Protein AF-A0A9P0JYY7-F1 (afdb_monomer)

Mean predicted aligned error: 5.63 Å

Organism: Acanthoscelides obtectus (NCBI:txid200917)

Foldseek 3Di:
DALVVLL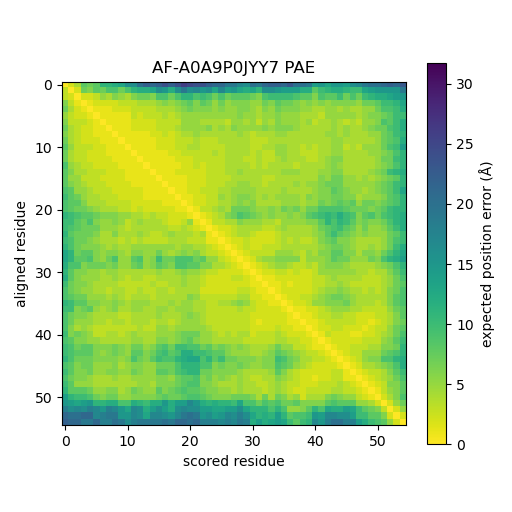VVVQVVVCVVLVVVVWDWDDDDQWIATNQWIWGQDRVVSDIDTPDHPD

Secondary structure (DSSP, 8-state):
--HHHHHHHHHHHHHHHHHHTT--EEEETTEEEETTEEEEEETTTTEEEEEEE--

Nearest PDB structures (foldseek):
  8ien-assembly1_P  TM=7.048E-01  e=1.867E+00  Homo sapiens
  8pjy-assembly1_A  TM=5.084E-01  e=1.004E+00  synthetic construct
  8ejr-assembly2_B  TM=5.282E-01  e=2.635E+00  Homo sapiens
  1zgk-assembly1_A  TM=5.475E-01  e=3.718E+00  Homo sapiens
  3wpx-assembly1_B  TM=4.350E-01  e=4.267E+00  Vibrio alginolyticus

Structure (mmCIF, N/CA/C/O backbone):
data_AF-A0A9P0JYY7-F1
#
_entry.id   AF-A0A9P0JYY7-F1
#
loop_
_atom_site.group_PDB
_atom_site.id
_atom_site.type_symbol
_atom_site.label_atom_id
_atom_site.label_alt_id
_atom_site.label_comp_id
_atom_site.label_asym_id
_atom_site.label_entity_id
_atom_site.label_seq_id
_atom_site.pdbx_PDB_ins_code
_atom_site.Cartn_x
_atom_site.Cartn_y
_atom_site.Cartn_z
_atom_site.occupancy
_atom_site.B_iso_or_equiv
_atom_site.auth_seq_id
_atom_site.auth_comp_id
_atom_site.auth_asym_id
_atom_site.auth_atom_id
_atom_site.pdbx_PDB_model_num
ATOM 1 N N . MET A 1 1 ? 5.014 -9.419 -18.675 1.00 52.28 1 MET A N 1
ATOM 2 C CA . MET A 1 1 ? 4.031 -9.014 -17.641 1.00 52.28 1 MET A CA 1
ATOM 3 C C . MET A 1 1 ? 4.617 -7.839 -16.877 1.00 52.28 1 MET A C 1
ATOM 5 O O . MET A 1 1 ? 5.708 -7.975 -16.349 1.00 52.28 1 MET A O 1
ATOM 9 N N . GLY A 1 2 ? 3.992 -6.661 -16.946 1.00 68.56 2 GLY A N 1
ATOM 10 C CA . GLY A 1 2 ? 4.626 -5.399 -16.542 1.00 68.56 2 GLY A CA 1
ATOM 11 C C . GLY A 1 2 ? 4.495 -5.062 -15.053 1.00 68.56 2 GLY A C 1
ATOM 12 O O . GLY A 1 2 ? 3.471 -5.352 -14.436 1.00 68.56 2 GLY A O 1
ATOM 13 N N . SER A 1 3 ? 5.502 -4.356 -14.525 1.00 69.88 3 SER A N 1
ATOM 14 C CA . SER A 1 3 ? 5.592 -3.809 -13.154 1.00 69.88 3 SER A CA 1
ATOM 15 C C . SER A 1 3 ? 4.310 -3.104 -12.667 1.00 69.88 3 SER A C 1
ATOM 17 O O . SER A 1 3 ? 3.957 -3.156 -11.490 1.00 69.88 3 SER A O 1
ATOM 19 N N . LEU A 1 4 ? 3.537 -2.503 -13.581 1.00 74.12 4 LEU A N 1
ATOM 20 C CA . LEU A 1 4 ? 2.282 -1.817 -13.260 1.00 74.12 4 LEU A CA 1
ATOM 21 C C . LEU A 1 4 ? 1.202 -2.758 -12.697 1.00 74.12 4 LEU A C 1
ATOM 23 O O . LEU A 1 4 ? 0.456 -2.377 -11.798 1.00 74.12 4 LEU A O 1
ATOM 27 N N . TRP A 1 5 ? 1.113 -3.991 -13.203 1.00 81.19 5 TRP A N 1
ATOM 28 C CA . TRP A 1 5 ? 0.127 -4.962 -12.719 1.00 81.19 5 TRP A CA 1
ATOM 29 C C . TRP A 1 5 ? 0.445 -5.414 -11.289 1.00 81.19 5 TRP A C 1
ATOM 31 O O . TRP A 1 5 ? -0.452 -5.521 -10.452 1.00 81.19 5 TRP A O 1
ATOM 41 N N . ILE A 1 6 ? 1.735 -5.604 -10.994 1.00 82.62 6 ILE A N 1
ATOM 42 C CA . ILE A 1 6 ? 2.221 -5.954 -9.655 1.00 82.62 6 ILE A CA 1
ATOM 43 C C . ILE A 1 6 ? 1.933 -4.802 -8.686 1.00 82.62 6 ILE A C 1
ATOM 45 O O . ILE A 1 6 ? 1.397 -5.040 -7.605 1.00 82.62 6 ILE A O 1
ATOM 49 N N . PHE A 1 7 ? 2.173 -3.555 -9.107 1.00 80.88 7 PHE A N 1
ATOM 50 C CA . PHE A 1 7 ? 1.814 -2.365 -8.333 1.00 80.88 7 PHE A CA 1
ATOM 51 C C . PHE A 1 7 ? 0.334 -2.365 -7.933 1.00 80.88 7 PHE A C 1
ATOM 53 O O . PHE A 1 7 ? 0.022 -2.307 -6.744 1.00 80.88 7 PHE A O 1
ATOM 60 N N . PHE A 1 8 ? -0.586 -2.486 -8.897 1.00 81.88 8 PHE A N 1
ATOM 61 C CA . PHE A 1 8 ? -2.023 -2.474 -8.605 1.00 81.88 8 PHE A CA 1
ATOM 62 C C . PHE A 1 8 ? -2.446 -3.619 -7.683 1.00 81.88 8 PHE A C 1
ATOM 64 O O . PHE A 1 8 ? -3.260 -3.411 -6.781 1.00 81.88 8 PHE A O 1
ATOM 71 N N . LYS A 1 9 ? -1.880 -4.817 -7.869 1.00 86.12 9 LYS A N 1
ATOM 72 C CA . LYS A 1 9 ? -2.163 -5.976 -7.014 1.00 86.12 9 LYS A CA 1
ATOM 73 C C . LYS A 1 9 ? -1.726 -5.728 -5.566 1.00 86.12 9 LYS A C 1
ATOM 75 O O . LYS A 1 9 ? -2.511 -5.972 -4.648 1.00 86.12 9 LYS A O 1
ATOM 80 N N . THR A 1 10 ? -0.520 -5.202 -5.361 1.00 85.06 10 THR A N 1
ATOM 81 C CA . THR A 1 10 ? 0.032 -4.911 -4.028 1.00 85.06 10 THR A CA 1
ATOM 82 C C . THR A 1 10 ? -0.721 -3.775 -3.338 1.00 85.06 10 THR A C 1
ATOM 84 O O . THR A 1 10 ? -1.145 -3.928 -2.192 1.00 85.06 10 THR A O 1
ATOM 87 N N . ILE A 1 11 ? -0.974 -2.670 -4.051 1.00 83.94 11 ILE A N 1
ATOM 88 C CA . ILE A 1 11 ? -1.763 -1.531 -3.555 1.00 83.94 11 ILE A CA 1
ATOM 89 C C . ILE A 1 11 ? -3.144 -1.990 -3.108 1.00 83.94 11 ILE A C 1
ATOM 91 O O . ILE A 1 11 ? -3.590 -1.624 -2.025 1.00 83.94 11 ILE A O 1
ATOM 95 N N . ARG A 1 12 ? -3.826 -2.801 -3.924 1.00 86.00 12 ARG A N 1
ATOM 96 C CA . ARG A 1 12 ? -5.178 -3.276 -3.621 1.00 86.00 12 ARG A CA 1
ATOM 97 C C . ARG A 1 12 ? -5.209 -4.115 -2.348 1.00 86.00 12 ARG A C 1
ATOM 99 O O . ARG A 1 12 ? -6.137 -3.954 -1.560 1.00 86.00 12 ARG A O 1
ATOM 106 N N . LYS A 1 13 ? -4.206 -4.974 -2.140 1.00 87.75 13 LYS A N 1
ATOM 107 C CA . LYS A 1 13 ? -4.105 -5.804 -0.934 1.00 87.75 13 LYS A CA 1
ATOM 108 C C .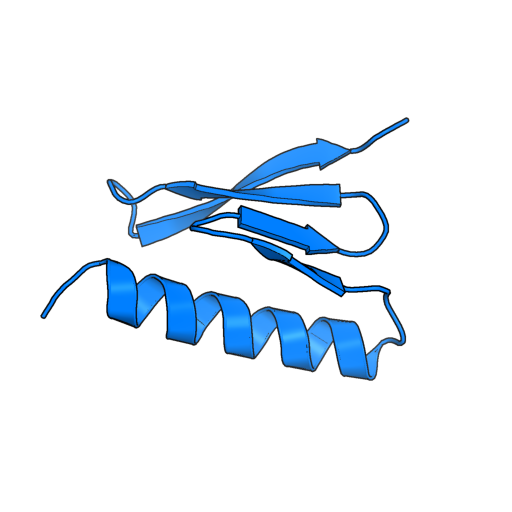 LYS A 1 13 ? -3.913 -4.945 0.318 1.00 87.75 13 LYS A C 1
ATOM 110 O O . LYS A 1 13 ? -4.735 -5.036 1.224 1.00 87.75 13 LYS A O 1
ATOM 115 N N . MET A 1 14 ? -2.922 -4.048 0.321 1.00 84.50 14 MET A N 1
ATOM 116 C CA . MET A 1 14 ? -2.711 -3.138 1.456 1.00 84.50 14 MET A CA 1
ATOM 117 C C . MET A 1 14 ? -3.912 -2.226 1.692 1.00 84.50 14 MET A C 1
ATOM 119 O O . MET A 1 14 ? -4.359 -2.072 2.818 1.00 84.50 14 MET A O 1
ATOM 123 N N . THR A 1 15 ? -4.505 -1.678 0.630 1.00 85.06 15 THR A N 1
ATOM 124 C CA . THR A 1 15 ? -5.690 -0.819 0.751 1.00 85.06 15 THR A CA 1
ATOM 125 C C . THR A 1 15 ? -6.846 -1.563 1.422 1.00 85.06 15 THR A C 1
ATOM 127 O O . THR A 1 15 ? -7.556 -0.983 2.233 1.00 85.06 15 THR A O 1
ATOM 130 N N . GLN A 1 16 ? -7.061 -2.846 1.113 1.00 88.00 16 GLN A N 1
ATOM 131 C CA . GLN A 1 16 ? -8.101 -3.629 1.783 1.00 88.00 16 GLN A CA 1
ATOM 132 C C . GLN A 1 16 ? -7.793 -3.883 3.260 1.00 88.00 16 GLN A C 1
ATOM 134 O O . GLN A 1 16 ? -8.705 -3.788 4.079 1.00 88.00 16 GLN A O 1
ATOM 139 N N . GLU A 1 17 ? -6.543 -4.194 3.602 1.00 88.38 17 GLU A N 1
ATOM 140 C CA . GLU A 1 17 ? -6.116 -4.392 4.993 1.00 88.38 17 GLU A CA 1
ATOM 141 C C . GLU A 1 17 ? -6.284 -3.106 5.809 1.00 88.38 17 GLU A C 1
ATOM 143 O O . GLU A 1 17 ? -6.914 -3.116 6.863 1.00 88.38 17 GLU A O 1
ATOM 148 N N . GLU A 1 18 ? -5.825 -1.979 5.276 1.00 85.62 18 GLU A N 1
ATOM 149 C CA . GLU A 1 18 ? -5.916 -0.676 5.934 1.00 85.62 18 GLU A CA 1
ATOM 150 C C . GLU A 1 18 ? -7.362 -0.167 6.008 1.00 85.62 18 GLU A C 1
ATOM 152 O O . GLU A 1 18 ? -7.784 0.376 7.028 1.00 85.62 18 GLU A O 1
ATOM 157 N N . LYS A 1 19 ? -8.185 -0.438 4.985 1.00 84.81 19 LYS A N 1
ATOM 158 C CA . LYS A 1 19 ? -9.609 -0.077 4.999 1.00 84.81 19 LYS A CA 1
ATOM 159 C C . LYS A 1 19 ? -10.375 -0.889 6.042 1.00 84.81 19 LYS A C 1
ATOM 161 O O . LYS A 1 19 ? -11.289 -0.358 6.662 1.00 84.81 19 LYS A O 1
ATOM 166 N N . ARG A 1 20 ? -9.997 -2.154 6.267 1.00 87.44 20 ARG A N 1
ATOM 167 C CA . ARG A 1 20 ? -10.556 -2.983 7.351 1.00 87.44 20 ARG A CA 1
ATOM 168 C C . ARG A 1 20 ? -10.172 -2.470 8.737 1.00 87.44 20 ARG A C 1
ATOM 170 O O . ARG A 1 20 ? -10.969 -2.615 9.654 1.00 87.44 20 ARG A O 1
ATOM 177 N N . LYS A 1 21 ? -8.994 -1.859 8.878 1.00 86.88 21 LYS A N 1
ATOM 178 C CA . LYS A 1 21 ? -8.566 -1.186 10.115 1.00 86.88 21 LYS A CA 1
ATOM 179 C C . LYS A 1 21 ? -9.249 0.172 10.334 1.00 86.88 21 LYS A C 1
ATOM 181 O O . LYS A 1 21 ? -9.134 0.727 11.417 1.00 86.88 21 LYS A O 1
ATOM 186 N N . GLY A 1 22 ? -9.963 0.696 9.332 1.00 85.00 22 GLY A N 1
ATOM 187 C CA . GLY A 1 22 ? -10.610 2.011 9.387 1.00 85.00 22 GLY A CA 1
ATOM 188 C C . GLY A 1 22 ? -9.691 3.177 9.012 1.00 85.00 22 GLY A C 1
ATOM 189 O O . GLY A 1 22 ? -10.053 4.330 9.230 1.00 85.00 22 GLY A O 1
ATOM 190 N N . ASN A 1 23 ? -8.521 2.904 8.429 1.00 86.56 23 ASN A N 1
ATOM 191 C CA . ASN A 1 23 ? -7.551 3.937 8.084 1.00 86.56 23 ASN A CA 1
ATOM 192 C C . ASN A 1 23 ? -7.947 4.692 6.805 1.00 86.56 23 ASN A C 1
ATOM 194 O O . ASN A 1 23 ? -8.498 4.125 5.856 1.00 86.56 23 ASN A O 1
ATOM 198 N N . ALA A 1 24 ? -7.638 5.990 6.767 1.00 83.38 24 ALA A N 1
ATOM 199 C CA . ALA A 1 24 ? -7.868 6.834 5.599 1.00 83.38 24 ALA A CA 1
ATOM 200 C C . ALA A 1 24 ? -6.820 6.547 4.517 1.00 83.38 24 ALA A C 1
ATOM 202 O O . ALA A 1 24 ? -5.620 6.628 4.774 1.00 83.38 24 ALA A O 1
ATOM 203 N N . ILE A 1 25 ? -7.263 6.232 3.297 1.00 86.38 25 ILE A N 1
ATOM 204 C CA . ILE A 1 25 ? -6.372 5.812 2.209 1.00 86.38 25 ILE A CA 1
ATOM 205 C C . ILE A 1 25 ? -6.573 6.711 0.993 1.00 86.38 25 ILE A C 1
ATOM 207 O O . ILE A 1 25 ? -7.701 6.943 0.559 1.00 86.38 25 ILE A O 1
ATOM 211 N N . ARG A 1 26 ? -5.472 7.184 0.406 1.00 86.44 26 ARG A N 1
ATOM 212 C CA . ARG A 1 26 ? -5.448 7.895 -0.878 1.00 86.44 26 ARG A CA 1
ATOM 213 C C . ARG A 1 26 ? -4.525 7.173 -1.846 1.00 86.44 26 ARG A C 1
ATOM 215 O O . ARG A 1 26 ? -3.358 6.950 -1.549 1.00 86.44 26 ARG A O 1
ATOM 222 N N . ILE A 1 27 ? -5.044 6.822 -3.017 1.00 83.25 27 ILE A N 1
ATOM 223 C CA . ILE A 1 27 ? -4.274 6.165 -4.077 1.00 83.25 27 ILE A CA 1
ATOM 224 C C . ILE A 1 27 ? -3.962 7.206 -5.148 1.00 83.25 27 ILE A C 1
ATOM 226 O O . ILE A 1 27 ? -4.866 7.845 -5.680 1.00 83.25 27 ILE A O 1
ATOM 230 N N . GLY A 1 28 ? -2.679 7.367 -5.457 1.00 80.12 28 GLY A N 1
ATOM 231 C CA . GLY A 1 28 ? -2.183 8.210 -6.538 1.00 80.12 28 GLY A CA 1
ATOM 232 C C . GLY A 1 28 ? -1.451 7.392 -7.600 1.00 80.12 28 GLY A C 1
ATOM 233 O O . GLY A 1 28 ? -1.307 6.171 -7.506 1.00 80.12 28 GLY A O 1
ATOM 234 N N . ASN A 1 29 ? -0.938 8.069 -8.624 1.00 76.81 29 ASN A N 1
ATOM 235 C CA . ASN A 1 29 ? -0.182 7.400 -9.677 1.00 76.81 29 ASN A CA 1
ATOM 236 C C . ASN A 1 29 ? 1.178 6.924 -9.129 1.00 76.81 29 ASN A C 1
ATOM 238 O O . ASN A 1 29 ? 2.048 7.744 -8.833 1.00 76.81 29 ASN A O 1
ATOM 242 N N . LYS A 1 30 ? 1.347 5.603 -8.952 1.00 80.50 30 LYS A N 1
ATOM 243 C CA . LYS 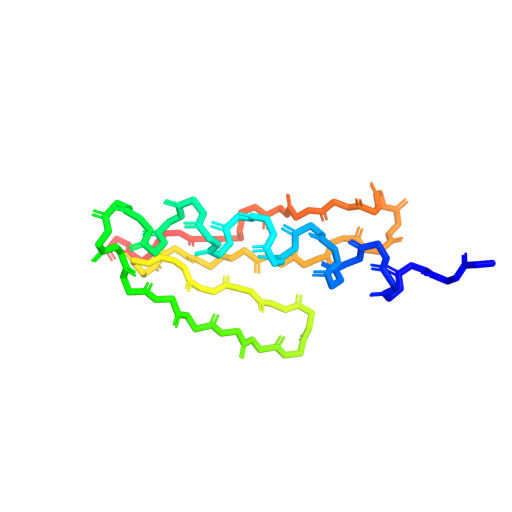A 1 30 ? 2.535 4.969 -8.334 1.00 80.50 30 LYS A CA 1
ATOM 244 C C . LYS A 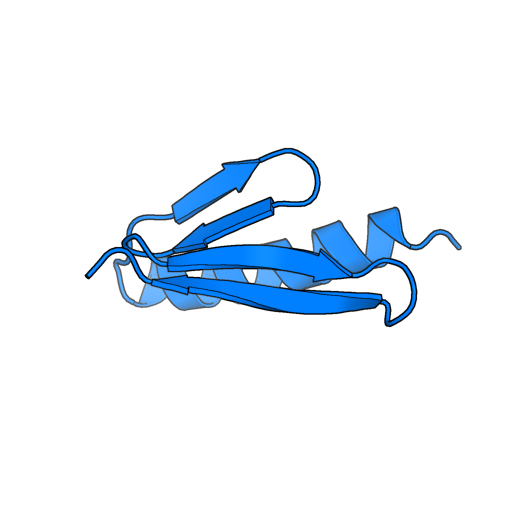1 30 ? 2.809 5.389 -6.877 1.00 80.50 30 LYS A C 1
ATOM 246 O O . LYS A 1 30 ? 3.935 5.251 -6.394 1.00 80.50 30 LYS A O 1
ATOM 251 N N . LYS A 1 31 ? 1.790 5.889 -6.174 1.00 84.81 31 LYS A N 1
ATOM 252 C CA . LYS A 1 31 ? 1.872 6.354 -4.783 1.00 84.81 31 LYS A CA 1
ATOM 253 C C . LYS A 1 31 ? 0.640 5.931 -3.988 1.00 84.81 31 LYS A C 1
ATOM 255 O O . LYS A 1 31 ? -0.447 5.804 -4.547 1.00 84.81 31 LYS A O 1
ATOM 260 N N . LEU A 1 32 ? 0.809 5.751 -2.690 1.00 87.12 32 LEU A N 1
ATOM 261 C CA . LEU A 1 32 ? -0.233 5.396 -1.741 1.00 87.12 32 LEU A CA 1
ATOM 262 C C . LEU A 1 32 ? -0.027 6.223 -0.479 1.00 87.12 32 LEU A C 1
ATOM 264 O O . LEU A 1 32 ? 1.083 6.293 0.024 1.00 87.12 32 LEU A O 1
ATOM 268 N N . THR A 1 33 ? -1.080 6.831 0.040 1.00 87.25 33 THR A N 1
ATOM 269 C CA . THR A 1 33 ? -1.051 7.488 1.343 1.00 87.25 33 THR A CA 1
ATOM 270 C C . THR A 1 33 ? -1.995 6.748 2.273 1.00 87.25 33 THR A C 1
ATOM 272 O O . THR A 1 33 ? -3.174 6.625 1.946 1.00 87.25 33 THR A O 1
ATOM 275 N N . ILE A 1 34 ? -1.500 6.254 3.403 1.00 87.31 34 ILE A N 1
ATOM 276 C CA . ILE A 1 34 ? -2.291 5.563 4.429 1.00 87.31 34 ILE A CA 1
ATOM 277 C C . ILE A 1 34 ? -2.145 6.357 5.717 1.00 87.31 34 ILE A C 1
ATOM 279 O O . ILE A 1 34 ? -1.040 6.506 6.214 1.00 87.31 34 ILE A O 1
ATOM 283 N N . ASN A 1 35 ? -3.245 6.879 6.252 1.00 85.25 35 ASN A N 1
ATOM 284 C CA . ASN A 1 35 ? -3.270 7.586 7.534 1.00 85.25 35 ASN A CA 1
ATOM 285 C C . ASN A 1 35 ? -2.214 8.711 7.671 1.00 85.25 35 ASN A C 1
ATOM 287 O O . ASN A 1 35 ? -1.682 8.949 8.746 1.00 85.25 35 ASN A O 1
ATOM 291 N N . GLY A 1 36 ? -1.877 9.385 6.565 1.00 82.81 36 GLY A N 1
ATOM 292 C CA . GLY A 1 36 ? -0.830 10.417 6.532 1.00 82.81 36 GLY A CA 1
ATOM 293 C C . GLY A 1 36 ? 0.586 9.910 6.226 1.00 82.81 36 GLY A C 1
ATOM 294 O O . GLY A 1 36 ? 1.457 10.726 5.931 1.00 82.81 36 GLY A O 1
ATOM 295 N N . GLU A 1 37 ? 0.813 8.596 6.194 1.00 86.00 37 GLU A N 1
ATOM 296 C CA . GLU A 1 37 ? 2.053 7.989 5.706 1.00 86.00 37 GLU A CA 1
ATOM 297 C C . GLU A 1 37 ? 2.057 7.909 4.180 1.00 86.00 37 GLU A C 1
ATOM 299 O O . GLU A 1 37 ? 1.136 7.348 3.588 1.00 86.00 37 GLU A O 1
ATOM 304 N N . GLU A 1 38 ? 3.103 8.411 3.525 1.00 87.81 38 GLU A N 1
ATOM 305 C CA . GLU A 1 38 ? 3.281 8.293 2.077 1.00 87.81 38 GLU A CA 1
ATOM 306 C C . GLU A 1 38 ? 4.178 7.099 1.724 1.00 87.81 38 GLU A C 1
ATOM 308 O O . GLU A 1 38 ? 5.305 6.954 2.195 1.00 87.81 38 GLU A O 1
ATOM 313 N N . TRP A 1 39 ? 3.676 6.263 0.824 1.00 87.31 39 TRP A N 1
ATOM 314 C CA . TRP A 1 39 ? 4.300 5.070 0.275 1.00 87.31 39 TRP A CA 1
ATOM 315 C C . TRP A 1 39 ? 4.434 5.234 -1.240 1.00 87.31 39 TRP A C 1
ATOM 317 O O . TRP A 1 39 ? 3.479 5.592 -1.933 1.00 87.31 39 TRP A O 1
ATOM 327 N N . LYS A 1 40 ? 5.612 4.959 -1.796 1.00 88.06 40 LYS A N 1
ATOM 328 C CA . LYS A 1 40 ? 5.893 5.113 -3.231 1.00 88.06 40 LYS A CA 1
ATOM 329 C C . LYS A 1 40 ? 6.325 3.791 -3.832 1.00 88.06 40 LYS A C 1
ATOM 331 O O . LYS A 1 40 ? 7.059 3.020 -3.219 1.00 88.06 40 LYS A O 1
ATOM 336 N N . TRP A 1 41 ? 5.857 3.519 -5.046 1.00 86.69 41 TRP A N 1
ATOM 337 C CA . TRP A 1 41 ? 6.250 2.317 -5.771 1.00 86.69 41 TRP A CA 1
ATOM 338 C C . TRP A 1 41 ? 7.677 2.433 -6.285 1.00 86.69 41 TRP A C 1
ATOM 340 O O . TRP A 1 41 ? 7.990 3.324 -7.081 1.00 86.69 41 TRP A O 1
ATOM 350 N N . ASN A 1 42 ? 8.515 1.487 -5.883 1.00 84.44 42 ASN A N 1
ATOM 351 C CA . ASN A 1 42 ? 9.818 1.262 -6.470 1.00 84.44 42 ASN A CA 1
ATOM 352 C C . ASN A 1 42 ? 9.685 0.209 -7.577 1.00 84.44 42 ASN A C 1
ATOM 354 O O . ASN A 1 42 ? 9.648 -0.990 -7.306 1.00 84.44 42 ASN A O 1
ATOM 358 N N . GLY A 1 43 ? 9.612 0.668 -8.829 1.00 79.00 43 GLY A N 1
ATOM 359 C CA . GLY A 1 43 ? 9.477 -0.207 -10.000 1.00 79.00 43 GLY A CA 1
ATOM 360 C C . GLY A 1 43 ? 10.707 -1.068 -10.294 1.00 79.00 43 GLY A C 1
ATOM 361 O O . GLY A 1 43 ? 10.576 -2.061 -10.994 1.00 79.00 43 GLY A O 1
ATOM 362 N N . SER A 1 44 ? 11.878 -0.735 -9.742 1.00 82.31 44 SER A N 1
ATOM 363 C CA . SER A 1 44 ? 13.088 -1.557 -9.894 1.00 82.31 44 SER A CA 1
ATOM 364 C C . SER A 1 44 ? 13.103 -2.753 -8.946 1.00 82.31 44 SER A C 1
ATOM 366 O O . SER A 1 44 ? 13.788 -3.736 -9.201 1.00 82.31 44 SER A O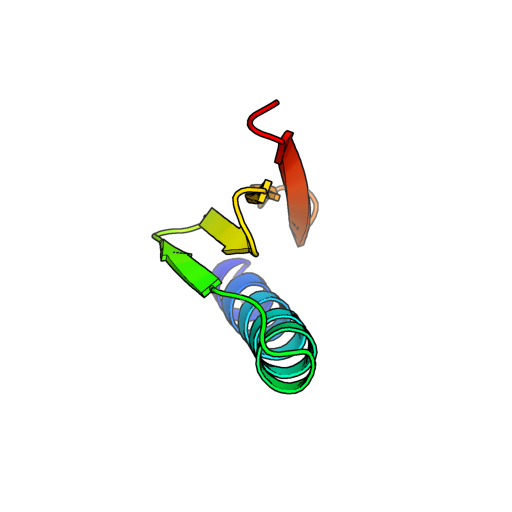 1
ATOM 368 N N . LYS A 1 45 ? 12.373 -2.661 -7.829 1.00 81.19 45 LYS A N 1
ATOM 369 C CA . LYS A 1 45 ? 12.279 -3.714 -6.808 1.00 81.19 45 LYS A CA 1
ATOM 370 C C . LYS A 1 45 ? 10.868 -4.305 -6.696 1.00 81.19 45 LYS A C 1
ATOM 372 O O . LYS A 1 45 ? 10.624 -5.074 -5.772 1.00 81.19 45 LYS A O 1
ATOM 377 N N . ASP A 1 46 ? 9.957 -3.884 -7.577 1.00 80.44 46 ASP A N 1
ATOM 378 C CA . ASP A 1 46 ? 8.524 -4.193 -7.578 1.00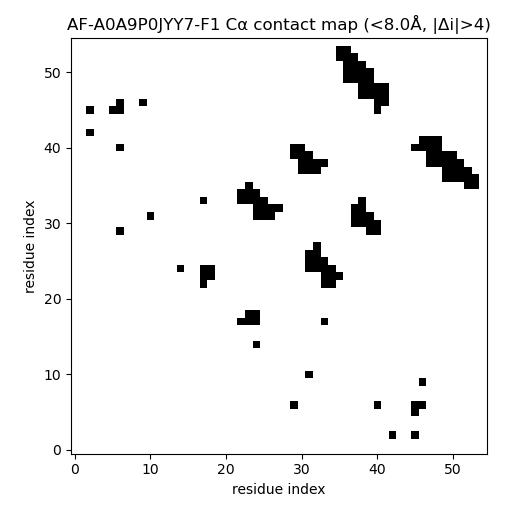 80.44 46 ASP A CA 1
ATOM 379 C C . ASP A 1 46 ? 7.895 -4.214 -6.171 1.00 80.44 46 ASP A C 1
ATOM 381 O O . ASP A 1 46 ? 7.187 -5.146 -5.780 1.00 80.44 46 ASP A O 1
ATOM 385 N N . LYS A 1 47 ? 8.164 -3.166 -5.381 1.00 82.56 47 LYS A N 1
ATOM 386 C CA . LYS A 1 47 ? 7.680 -3.051 -3.997 1.00 82.56 47 LYS A CA 1
ATOM 387 C C . LYS A 1 47 ? 7.361 -1.615 -3.596 1.00 82.56 47 LYS A C 1
ATOM 389 O O . LYS A 1 47 ? 7.872 -0.665 -4.185 1.00 82.56 47 LYS A O 1
ATOM 394 N N . LEU A 1 48 ? 6.507 -1.460 -2.583 1.00 83.44 48 LEU A N 1
ATOM 395 C CA . LEU A 1 48 ? 6.215 -0.164 -1.966 1.00 83.44 48 LEU A CA 1
ATOM 396 C C . LEU A 1 48 ? 7.273 0.152 -0.910 1.00 83.44 48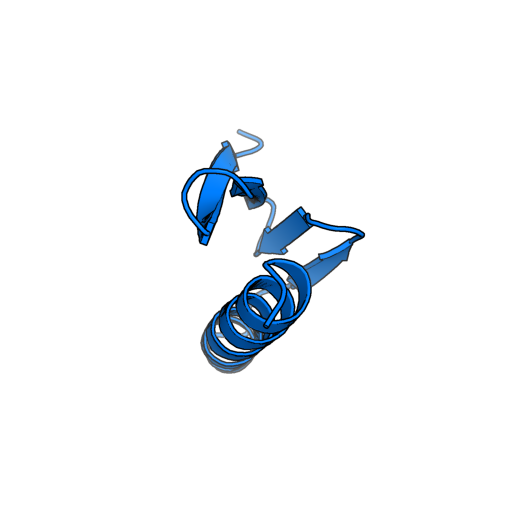 LEU A C 1
ATOM 398 O O . LEU A 1 48 ? 7.587 -0.687 -0.070 1.00 83.44 48 LEU A O 1
ATOM 402 N N . GLU A 1 49 ? 7.813 1.362 -0.966 1.00 87.19 49 GLU A N 1
ATOM 403 C CA . GLU A 1 49 ? 8.756 1.888 0.017 1.00 87.19 49 GLU A CA 1
ATOM 404 C C . GLU A 1 49 ? 8.100 3.085 0.719 1.00 87.19 49 GLU A C 1
ATOM 406 O O . GLU A 1 49 ? 7.524 3.957 0.059 1.00 87.19 49 GLU A O 1
ATOM 411 N N . LYS A 1 50 ? 8.141 3.102 2.057 1.00 86.38 50 LYS A N 1
ATOM 412 C CA . LYS A 1 50 ? 7.662 4.229 2.869 1.00 86.38 50 LYS A CA 1
ATOM 413 C C . LYS A 1 50 ? 8.605 5.408 2.622 1.00 86.38 50 LYS A C 1
ATOM 415 O O . LYS A 1 50 ? 9.810 5.285 2.825 1.00 86.38 50 LYS A O 1
ATOM 420 N N . VAL A 1 51 ? 8.068 6.512 2.109 1.00 83.25 51 VAL A N 1
ATOM 421 C CA . VAL A 1 51 ? 8.839 7.709 1.726 1.00 83.25 51 VAL A CA 1
ATOM 422 C C . VAL A 1 51 ? 8.833 8.750 2.835 1.00 83.25 51 VAL A C 1
ATOM 424 O O . VAL A 1 51 ? 9.798 9.494 2.972 1.00 83.25 51 VAL A O 1
ATOM 427 N N . GLY A 1 52 ? 7.781 8.794 3.648 1.00 68.88 52 GLY A N 1
ATOM 428 C CA . GLY A 1 52 ? 7.732 9.711 4.774 1.00 68.88 52 GLY A CA 1
ATOM 429 C C . GLY A 1 52 ? 6.453 9.585 5.581 1.00 68.88 52 GLY A C 1
ATOM 430 O O . GLY A 1 52 ? 5.392 9.243 5.061 1.00 68.88 52 GLY A O 1
ATOM 431 N N . GLU A 1 53 ? 6.585 9.877 6.863 1.00 69.31 53 GLU A N 1
ATOM 432 C CA . GLU A 1 53 ? 5.502 10.054 7.818 1.00 69.31 53 GLU A CA 1
ATOM 433 C C . GLU A 1 53 ? 5.471 11.555 8.107 1.00 69.31 53 GLU A C 1
ATOM 435 O O . GLU A 1 53 ? 6.507 12.131 8.450 1.00 69.31 53 GLU A O 1
ATOM 440 N N . LYS A 1 54 ? 4.343 12.228 7.850 1.00 55.22 54 LYS A N 1
ATOM 441 C CA . LYS A 1 54 ? 4.200 13.624 8.274 1.00 55.22 54 LYS A CA 1
ATOM 442 C C . LYS A 1 54 ? 4.112 13.618 9.801 1.00 55.22 54 LYS A C 1
ATOM 444 O O . LYS 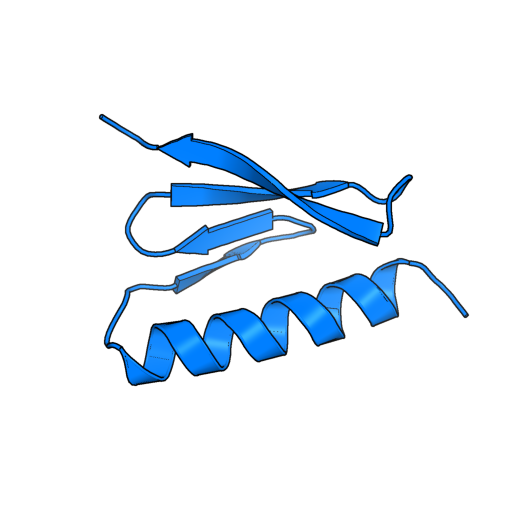A 1 54 ? 3.045 13.341 10.336 1.00 55.22 54 LYS A O 1
ATOM 449 N N . ASN A 1 55 ? 5.254 13.846 10.443 1.00 48.97 55 ASN A N 1
ATOM 450 C CA . ASN A 1 55 ? 5.349 14.237 11.846 1.00 48.97 55 ASN A CA 1
ATOM 451 C C . ASN A 1 55 ? 4.808 15.665 12.002 1.00 48.97 55 ASN A C 1
ATOM 453 O O . ASN A 1 55 ? 5.093 16.484 11.093 1.00 48.97 55 ASN A O 1
#

Sequence (55 aa):
MGSLWIFFKTIRKMTQEEKRKGNAIRIGNKKLTINGEEWKWNGSKDKLEKVGEKN

Solvent-accessible surface area (backbone atoms only — not comparable to full-atom values): 3296 Å² total; per-residue (Å²): 137,61,63,66,59,56,49,54,55,53,51,52,52,52,51,52,55,40,50,72,73,68,46,5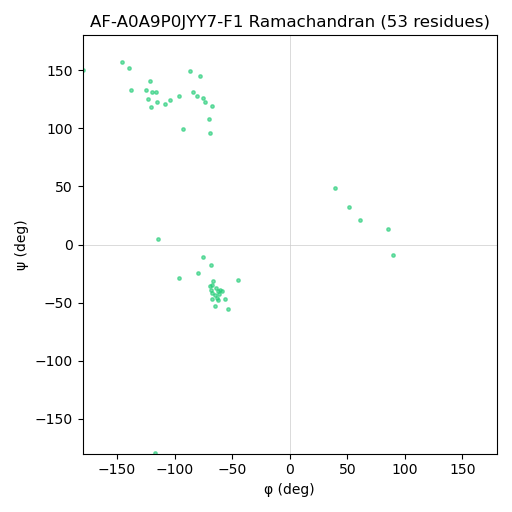5,73,47,82,54,93,66,32,38,32,50,71,67,31,35,30,35,58,38,73,92,73,73,41,77,41,81,75,45,67,79,124

pLDDT: mean 81.5, std 8.59, range [48.97, 88.38]

Radius of gyration: 11.0 Å; Cα contacts (8 Å, |Δi|>4): 70; chains: 1; bounding box: 24×23×30 Å